Protein AF-0000000074474387 (afdb_homodimer)

Structure (mmCIF, N/CA/C/O backbone):
data_AF-0000000074474387-model_v1
#
loop_
_entity.id
_entity.type
_entity.pdbx_description
1 polymer 'Ribbon-helix-helix protein CopG domain-containing protein'
#
loop_
_atom_site.group_PDB
_atom_site.id
_atom_site.type_symbol
_atom_site.label_atom_id
_atom_site.label_alt_id
_atom_site.label_comp_id
_atom_site.label_asym_id
_atom_site.label_entity_id
_atom_site.label_seq_id
_atom_site.pdbx_PDB_ins_code
_atom_site.Cartn_x
_atom_site.Cartn_y
_atom_site.Cartn_z
_atom_site.occupancy
_atom_site.B_iso_or_equiv
_atom_site.auth_seq_id
_atom_site.auth_comp_id
_atom_site.auth_asym_id
_atom_site.auth_atom_id
_atom_site.pdbx_PDB_model_num
ATOM 1 N N . MET A 1 1 ? -4.934 6.406 21.422 1 39.19 1 MET A N 1
ATOM 2 C CA . MET A 1 1 ? -5.207 5.809 20.125 1 39.19 1 MET A CA 1
ATOM 3 C C . MET A 1 1 ? -6.562 5.109 20.125 1 39.19 1 MET A C 1
ATOM 5 O O . MET A 1 1 ? -6.746 4.102 20.812 1 39.19 1 MET A O 1
ATOM 9 N N . GLY A 1 2 ? -7.605 5.867 20.062 1 48.97 2 GLY A N 1
ATOM 10 C CA . GLY A 1 2 ? -8.945 5.391 20.375 1 48.97 2 GLY A CA 1
ATOM 11 C C . GLY A 1 2 ? -9.352 4.18 19.547 1 48.97 2 GLY A C 1
ATOM 12 O O . GLY A 1 2 ? -8.836 3.963 18.453 1 48.97 2 GLY A O 1
ATOM 13 N N . ILE A 1 3 ? -9.703 3.098 20.156 1 60.19 3 ILE A N 1
ATOM 14 C CA . ILE A 1 3 ? -10.281 1.897 19.562 1 60.19 3 ILE A CA 1
ATOM 15 C C . ILE A 1 3 ? -11.281 2.291 18.469 1 60.19 3 ILE A C 1
ATOM 17 O O . ILE A 1 3 ? -12.266 2.973 18.734 1 60.19 3 ILE A O 1
ATOM 21 N N . SER A 1 4 ? -10.781 2.768 17.391 1 71.81 4 SER A N 1
ATOM 22 C CA . SER A 1 4 ? -11.75 3.199 16.406 1 71.81 4 SER A CA 1
ATOM 23 C C . SER A 1 4 ? -12.633 2.039 15.953 1 71.81 4 SER A C 1
ATOM 25 O O . SER A 1 4 ? -12.203 0.885 15.961 1 71.81 4 SER A O 1
ATOM 27 N N . GLY A 1 5 ? -13.938 2.207 16.078 1 92.44 5 GLY A N 1
ATOM 28 C CA . GLY A 1 5 ? -14.938 1.267 15.602 1 92.44 5 GLY A CA 1
ATOM 29 C C . GLY A 1 5 ? -14.758 0.889 14.141 1 92.44 5 GLY A C 1
ATOM 30 O O . GLY A 1 5 ? -13.867 1.414 13.469 1 92.44 5 GLY A O 1
ATOM 31 N N . LYS A 1 6 ? -15.43 -0.245 13.781 1 96.56 6 LYS A N 1
ATOM 32 C CA . LYS A 1 6 ? -15.438 -0.718 12.406 1 96.56 6 LYS A CA 1
ATOM 33 C C . LYS A 1 6 ? -16.656 -0.203 11.648 1 96.56 6 LYS A C 1
ATOM 35 O O . LYS A 1 6 ? -17.703 0.062 12.258 1 96.56 6 LYS A O 1
ATOM 40 N N . ARG A 1 7 ? -16.484 0.073 10.414 1 97.12 7 ARG A N 1
ATOM 41 C CA . ARG A 1 7 ? -17.578 0.494 9.539 1 97.12 7 ARG A CA 1
ATOM 42 C C . ARG A 1 7 ? -17.609 -0.356 8.273 1 97.12 7 ARG A C 1
ATOM 44 O O . ARG A 1 7 ? -16.578 -0.678 7.699 1 97.12 7 ARG A O 1
ATOM 51 N N . ARG A 1 8 ? -18.828 -0.721 7.898 1 97.25 8 ARG A N 1
ATOM 52 C CA . ARG A 1 8 ? -19.047 -1.478 6.668 1 97.25 8 ARG A CA 1
ATOM 53 C C . ARG A 1 8 ? -19.203 -0.545 5.473 1 97.25 8 ARG A C 1
ATOM 55 O O . ARG A 1 8 ? -19.953 0.431 5.535 1 97.25 8 ARG A O 1
ATOM 62 N N . VAL A 1 9 ? -18.484 -0.743 4.434 1 97.5 9 VAL A N 1
ATOM 63 C CA . VAL A 1 9 ? -18.547 0.081 3.23 1 97.5 9 VAL A CA 1
ATOM 64 C C . VAL A 1 9 ? -18.578 -0.813 1.992 1 97.5 9 VAL A C 1
ATOM 66 O O . VAL A 1 9 ? -18.078 -1.938 2.018 1 97.5 9 VAL A O 1
ATOM 69 N N . THR A 1 10 ? -19.219 -0.322 0.957 1 97.62 10 THR A N 1
ATOM 70 C CA . THR A 1 10 ? -19.25 -0.991 -0.339 1 97.62 10 THR A CA 1
ATOM 71 C C . THR A 1 10 ? -18.328 -0.29 -1.329 1 97.62 10 THR A C 1
ATOM 73 O O . THR A 1 10 ? -18.391 0.932 -1.484 1 97.62 10 THR A O 1
ATOM 76 N N . VAL A 1 11 ? -17.484 -1.125 -1.898 1 97.94 11 VAL A N 1
ATOM 77 C CA . VAL A 1 11 ? -16.562 -0.582 -2.891 1 97.94 11 VAL A CA 1
ATOM 78 C C . VAL A 1 11 ? -16.609 -1.423 -4.164 1 97.94 11 VAL A C 1
ATOM 80 O O . VAL A 1 11 ? -17.031 -2.58 -4.133 1 97.94 11 VAL A O 1
ATOM 83 N N . THR A 1 12 ? -16.281 -0.761 -5.254 1 97.69 12 THR A N 1
ATOM 84 C CA . THR A 1 12 ? -16.203 -1.425 -6.551 1 97.69 12 THR A CA 1
ATOM 85 C C . THR A 1 12 ? -14.742 -1.591 -6.973 1 97.69 12 THR A C 1
ATOM 87 O O . THR A 1 12 ? -14.008 -0.609 -7.07 1 97.69 12 THR A O 1
ATOM 90 N N . ILE A 1 13 ? -14.375 -2.85 -7.234 1 97.62 13 ILE A N 1
ATOM 91 C CA . ILE A 1 13 ? -12.969 -3.172 -7.441 1 97.62 13 ILE A CA 1
ATOM 92 C C . ILE A 1 13 ? -12.805 -3.973 -8.734 1 97.62 13 ILE A C 1
ATOM 94 O O . ILE A 1 13 ? -13.688 -4.754 -9.102 1 97.62 13 ILE A O 1
ATOM 98 N N . ASP A 1 14 ? -11.727 -3.832 -9.344 1 97.12 14 ASP A N 1
ATOM 99 C CA . ASP A 1 14 ? -11.375 -4.688 -10.469 1 97.12 14 ASP A CA 1
ATOM 100 C C . ASP A 1 14 ? -11.461 -6.164 -10.086 1 97.12 14 ASP A C 1
ATOM 102 O O . ASP A 1 14 ? -10.875 -6.59 -9.094 1 97.12 14 ASP A O 1
ATOM 106 N N . ALA A 1 15 ? -12.148 -6.922 -10.938 1 96.69 15 ALA A N 1
ATOM 107 C CA . ALA A 1 15 ? -12.453 -8.305 -10.602 1 96.69 15 ALA A CA 1
ATOM 108 C C . ALA A 1 15 ? -11.18 -9.141 -10.5 1 96.69 15 ALA A C 1
ATOM 110 O O . ALA A 1 15 ? -11.062 -10 -9.625 1 96.69 15 ALA A O 1
ATOM 111 N N . ASN A 1 16 ? -10.258 -8.883 -11.375 1 95.5 16 ASN A N 1
ATOM 112 C CA . ASN A 1 16 ? -9.023 -9.648 -11.352 1 95.5 16 ASN A CA 1
ATOM 113 C C . ASN A 1 16 ? -8.195 -9.352 -10.102 1 95.5 16 ASN A C 1
ATOM 115 O O . ASN A 1 16 ? -7.605 -10.25 -9.508 1 95.5 16 ASN A O 1
ATOM 119 N N . LEU A 1 17 ? -8.164 -8.141 -9.727 1 96 17 LEU A N 1
ATOM 120 C CA . LEU A 1 17 ? -7.473 -7.738 -8.508 1 96 17 LEU A CA 1
ATOM 121 C C . LEU A 1 17 ? -8.109 -8.383 -7.285 1 96 17 LEU A C 1
ATOM 123 O O . LEU A 1 17 ? -7.41 -8.93 -6.43 1 96 17 LEU A O 1
ATOM 127 N N . LEU A 1 18 ? -9.422 -8.352 -7.305 1 97.12 18 LEU A N 1
ATOM 128 C CA . LEU A 1 18 ? -10.148 -8.945 -6.184 1 97.12 18 LEU A CA 1
ATOM 129 C C . LEU A 1 18 ? -9.875 -10.445 -6.094 1 97.12 18 LEU A C 1
ATOM 131 O O . LEU A 1 18 ? -9.672 -10.977 -5 1 97.12 18 LEU A O 1
ATOM 135 N N . ASN A 1 19 ? -9.828 -11.117 -7.242 1 95.38 19 ASN A N 1
ATOM 136 C CA . ASN A 1 19 ? -9.508 -12.539 -7.273 1 95.38 19 ASN A CA 1
ATOM 137 C C . ASN A 1 19 ? -8.125 -12.82 -6.684 1 95.38 19 ASN A C 1
ATOM 139 O O . ASN A 1 19 ? -7.945 -13.773 -5.926 1 95.38 19 ASN A O 1
ATOM 143 N N . ALA A 1 20 ? -7.25 -11.984 -7.035 1 93.81 20 ALA A N 1
ATOM 144 C CA . ALA A 1 20 ? -5.887 -12.148 -6.531 1 93.81 20 ALA A CA 1
ATOM 145 C C . ALA A 1 20 ? -5.836 -11.969 -5.02 1 93.81 20 ALA A C 1
ATOM 147 O O . ALA A 1 20 ? -5.137 -12.711 -4.324 1 93.81 20 ALA A O 1
ATOM 148 N N . ILE A 1 21 ? -6.578 -11.047 -4.453 1 96.75 21 ILE A N 1
ATOM 149 C CA . ILE A 1 21 ? -6.633 -10.766 -3.02 1 96.75 21 ILE A CA 1
ATOM 150 C C . ILE A 1 21 ? -7.246 -11.961 -2.289 1 96.75 21 ILE A C 1
ATOM 152 O O . ILE A 1 21 ? -6.711 -12.422 -1.275 1 96.75 21 ILE A O 1
ATOM 156 N N . ASP A 1 22 ? -8.242 -12.531 -2.914 1 96.25 22 ASP A N 1
ATOM 157 C CA . ASP A 1 22 ? -8.945 -13.648 -2.301 1 96.25 22 ASP A CA 1
ATOM 158 C C . ASP A 1 22 ? -8.078 -14.906 -2.297 1 96.25 22 ASP A C 1
ATOM 160 O O . ASP A 1 22 ? -8.234 -15.773 -1.43 1 96.25 22 ASP A O 1
ATOM 164 N N . GLN A 1 23 ? -7.23 -14.961 -3.254 1 93.44 23 GLN A N 1
ATOM 165 C CA . GLN A 1 23 ? -6.309 -16.094 -3.32 1 93.44 23 GLN A CA 1
ATOM 166 C C . GLN A 1 23 ? -5.199 -15.953 -2.285 1 93.44 23 GLN A C 1
ATOM 168 O O . GLN A 1 23 ? -4.691 -16.953 -1.774 1 93.44 23 GLN A O 1
ATOM 173 N N . ALA A 1 24 ? -4.945 -14.719 -1.975 1 90.31 24 ALA A N 1
ATOM 174 C CA . ALA A 1 24 ? -3.797 -14.453 -1.113 1 90.31 24 ALA A CA 1
ATOM 175 C C . ALA A 1 24 ? -4.195 -14.492 0.359 1 90.31 24 ALA A C 1
ATOM 177 O O . ALA A 1 24 ? -3.342 -14.648 1.235 1 90.31 24 ALA A O 1
ATOM 178 N N . SER A 1 25 ? -5.461 -14.305 0.622 1 92.25 25 SER A N 1
ATOM 179 C CA . SER A 1 25 ? -5.902 -14.227 2.01 1 92.25 25 SER A CA 1
ATOM 180 C C . SER A 1 25 ? -7.367 -14.625 2.145 1 92.25 25 SER A C 1
ATOM 182 O O . SER A 1 25 ? -8.172 -14.367 1.249 1 92.25 25 SER A O 1
ATOM 184 N N . ASP A 1 26 ? -7.695 -15.164 3.322 1 95 26 ASP A N 1
ATOM 185 C CA . ASP A 1 26 ? -9.07 -15.539 3.629 1 95 26 ASP A CA 1
ATOM 186 C C . ASP A 1 26 ? -9.82 -14.375 4.273 1 95 26 ASP A C 1
ATOM 188 O O . ASP A 1 26 ? -11.023 -14.477 4.539 1 95 26 ASP A O 1
ATOM 192 N N . ASN A 1 27 ? -9.148 -13.328 4.488 1 96.75 27 ASN A N 1
ATOM 193 C CA . ASN A 1 27 ? -9.742 -12.18 5.16 1 96.75 27 ASN A CA 1
ATOM 194 C C . ASN A 1 27 ? -9.562 -10.898 4.344 1 96.75 27 ASN A C 1
ATOM 196 O O . ASN A 1 27 ? -8.633 -10.133 4.578 1 96.75 27 ASN A O 1
ATOM 200 N N . ARG A 1 28 ? -10.484 -10.773 3.521 1 96.25 28 ARG A N 1
ATOM 201 C CA . ARG A 1 28 ? -10.445 -9.68 2.559 1 96.25 28 ARG A CA 1
ATOM 202 C C . ARG A 1 28 ? -10.43 -8.328 3.266 1 96.25 28 ARG A C 1
ATOM 204 O O . ARG A 1 28 ? -9.656 -7.438 2.898 1 96.25 28 ARG A O 1
ATOM 211 N N . SER A 1 29 ? -11.289 -8.148 4.254 1 97.44 29 SER A N 1
ATOM 212 C CA . SER A 1 29 ? -11.367 -6.887 4.973 1 97.44 29 SER A CA 1
ATOM 213 C C . SER A 1 29 ? -10.039 -6.531 5.633 1 97.44 29 SER A C 1
ATOM 215 O O . SER A 1 29 ? -9.625 -5.375 5.613 1 97.44 29 SER A O 1
ATOM 217 N N . ALA A 1 30 ? -9.43 -7.539 6.137 1 97.12 30 ALA A N 1
ATOM 218 C CA . ALA A 1 30 ? -8.125 -7.309 6.762 1 97.12 30 ALA A CA 1
ATOM 219 C C . ALA A 1 30 ? -7.086 -6.891 5.73 1 97.12 30 ALA A C 1
ATOM 221 O O . ALA A 1 30 ? -6.254 -6.02 5.996 1 97.12 30 ALA A O 1
ATOM 222 N N . VAL A 1 31 ? -7.113 -7.43 4.555 1 97.56 31 VAL A N 1
ATOM 223 C CA . VAL A 1 31 ? -6.176 -7.102 3.486 1 97.56 31 VAL A CA 1
ATOM 224 C C . VAL A 1 31 ? -6.414 -5.668 3.014 1 97.56 31 VAL A C 1
ATOM 226 O O . VAL A 1 31 ? -5.465 -4.898 2.842 1 97.56 31 VAL A O 1
ATOM 229 N N . VAL A 1 32 ? -7.66 -5.32 2.869 1 98.44 32 VAL A N 1
ATOM 230 C CA . VAL A 1 32 ? -8 -3.973 2.42 1 98.44 32 VAL A CA 1
ATOM 231 C C . VAL A 1 32 ? -7.508 -2.949 3.439 1 98.44 32 VAL A C 1
ATOM 233 O O . VAL A 1 32 ? -6.918 -1.931 3.07 1 98.44 32 VAL A O 1
ATOM 236 N N . GLU A 1 33 ? -7.637 -3.217 4.719 1 98.19 33 GLU A N 1
ATOM 237 C CA . GLU A 1 33 ? -7.16 -2.291 5.742 1 98.19 33 GLU A CA 1
ATOM 238 C C . GLU A 1 33 ? -5.641 -2.162 5.707 1 98.19 33 GLU A C 1
ATOM 240 O O . GLU A 1 33 ? -5.105 -1.056 5.793 1 98.19 33 GLU A O 1
ATOM 245 N N . ALA A 1 34 ? -5.039 -3.289 5.562 1 97.62 34 ALA A N 1
ATOM 246 C CA . ALA A 1 34 ? -3.582 -3.262 5.48 1 97.62 34 ALA A CA 1
ATOM 247 C C . ALA A 1 34 ? -3.115 -2.475 4.262 1 97.62 34 ALA A C 1
ATOM 249 O O . ALA A 1 34 ? -2.164 -1.692 4.344 1 97.62 34 ALA A O 1
ATOM 250 N N . ALA A 1 35 ? -3.768 -2.686 3.176 1 98.38 35 ALA A N 1
ATOM 251 C CA . ALA A 1 35 ? -3.447 -1.984 1.936 1 98.38 35 ALA A CA 1
ATOM 252 C C . ALA A 1 35 ? -3.643 -0.479 2.09 1 98.38 35 ALA A C 1
ATOM 254 O O . ALA A 1 35 ? -2.807 0.311 1.643 1 98.38 35 ALA A O 1
ATOM 255 N N . LEU A 1 36 ? -4.703 -0.105 2.727 1 98.5 36 LEU A N 1
ATOM 256 C CA . LEU A 1 36 ? -5 1.312 2.904 1 98.5 36 LEU A CA 1
ATOM 257 C C . LEU A 1 36 ? -3.979 1.968 3.83 1 98.5 36 LEU A C 1
ATOM 259 O O . LEU A 1 36 ? -3.605 3.125 3.627 1 98.5 36 LEU A O 1
ATOM 263 N N . ARG A 1 37 ? -3.533 1.216 4.816 1 97.88 37 ARG A N 1
ATOM 264 C CA . ARG A 1 37 ? -2.498 1.756 5.695 1 97.88 37 ARG A CA 1
ATOM 265 C C . ARG A 1 37 ? -1.196 1.978 4.934 1 97.88 37 ARG A C 1
ATOM 267 O O . ARG A 1 37 ? -0.511 2.98 5.145 1 97.88 37 ARG A O 1
ATOM 274 N N . LEU A 1 38 ? -0.886 1.073 4.027 1 96.5 38 LEU A N 1
ATOM 275 C CA . LEU A 1 38 ? 0.281 1.224 3.164 1 96.5 38 LEU A CA 1
ATOM 276 C C . LEU A 1 38 ? 0.139 2.447 2.264 1 96.5 38 LEU A C 1
ATOM 278 O O . LEU A 1 38 ? 1.087 3.219 2.104 1 96.5 38 LEU A O 1
ATOM 282 N N . TRP A 1 39 ? -0.975 2.572 1.732 1 96.94 39 TRP A N 1
ATOM 283 C CA . TRP A 1 39 ? -1.267 3.701 0.854 1 96.94 39 TRP A CA 1
ATOM 284 C C . TRP A 1 39 ? -1.146 5.023 1.607 1 96.94 39 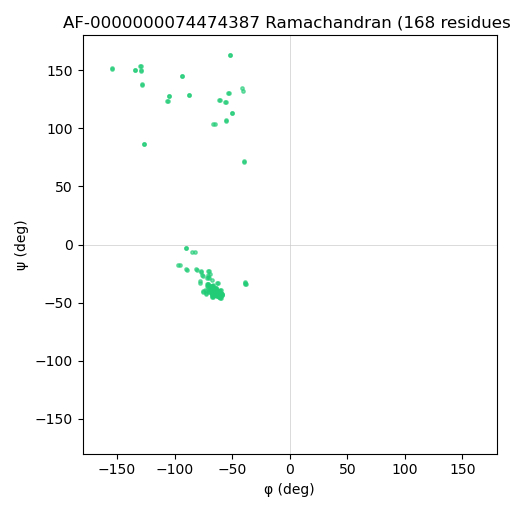TRP A C 1
ATOM 286 O O . TRP A 1 39 ? -0.539 5.973 1.11 1 96.94 39 TRP A O 1
ATOM 296 N N . GLN A 1 40 ? -1.704 5.094 2.812 1 95.38 40 GLN A N 1
ATOM 297 C CA . GLN A 1 40 ? -1.6 6.305 3.621 1 95.38 40 GLN A CA 1
ATOM 298 C C . GLN A 1 40 ? -0.141 6.66 3.891 1 95.38 40 GLN A C 1
ATOM 300 O O . GLN A 1 40 ? 0.245 7.828 3.799 1 95.38 40 GLN A O 1
ATOM 305 N N . ALA A 1 41 ? 0.583 5.641 4.191 1 93.56 41 ALA A N 1
ATOM 306 C CA . ALA A 1 41 ? 2.004 5.859 4.449 1 93.56 41 ALA A CA 1
ATOM 307 C C . ALA A 1 41 ? 2.703 6.418 3.213 1 93.56 41 ALA A C 1
ATOM 309 O O . ALA A 1 41 ? 3.539 7.32 3.318 1 93.56 41 ALA A O 1
ATOM 310 N N . THR A 1 42 ? 2.348 5.918 2.066 1 93.81 42 THR A N 1
ATOM 311 C CA . THR A 1 42 ? 2.959 6.375 0.823 1 93.81 42 THR A CA 1
ATOM 312 C C . THR A 1 42 ? 2.584 7.828 0.537 1 93.81 42 THR A C 1
ATOM 314 O O . THR A 1 42 ? 3.393 8.586 -0.003 1 93.81 42 THR A O 1
ATOM 317 N N . GLN A 1 43 ? 1.337 8.18 0.903 1 91.88 43 GLN A N 1
ATOM 318 C CA . GLN A 1 43 ? 0.902 9.555 0.708 1 91.88 43 GLN A CA 1
ATOM 319 C C . GLN A 1 43 ? 1.723 10.516 1.563 1 91.88 43 GLN A C 1
ATOM 321 O O . GLN A 1 43 ? 2.096 11.602 1.106 1 91.88 43 GLN A O 1
ATOM 326 N N . VAL A 1 44 ? 2.061 10.109 2.754 1 90.81 44 VAL A N 1
ATOM 327 C CA . VAL A 1 44 ? 2.869 10.922 3.654 1 90.81 44 VAL A CA 1
ATOM 328 C C . VAL A 1 44 ? 4.285 11.062 3.096 1 90.81 44 VAL A C 1
ATOM 330 O O . VAL A 1 44 ? 4.84 12.164 3.064 1 90.81 44 VAL A O 1
ATOM 333 N N . GLU A 1 45 ? 4.805 10.023 2.648 1 89.12 45 GLU A N 1
ATOM 334 C CA . GLU A 1 45 ? 6.141 10.031 2.061 1 89.12 45 GLU A CA 1
ATOM 335 C C . GLU A 1 45 ? 6.199 10.961 0.847 1 89.12 45 GLU A C 1
ATOM 337 O O . GLU A 1 45 ? 7.16 11.711 0.6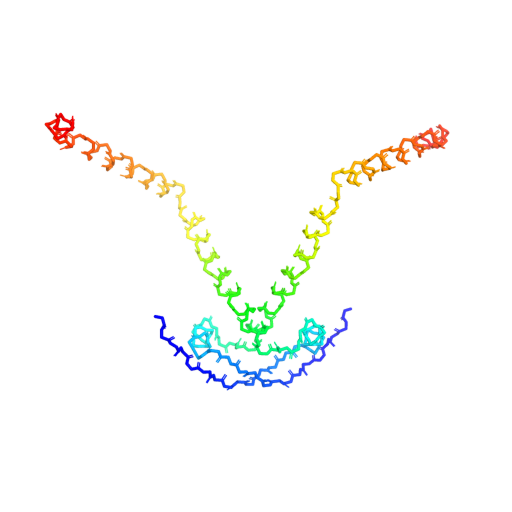82 1 89.12 45 GLU A O 1
ATOM 342 N N . LYS A 1 46 ? 5.211 10.836 0.032 1 91.69 46 LYS A N 1
ATOM 343 C CA . LYS A 1 46 ? 5.156 11.68 -1.163 1 91.69 46 LYS A CA 1
ATOM 344 C C . LYS A 1 46 ? 5.098 13.156 -0.796 1 91.69 46 LYS A C 1
ATOM 346 O O . LYS A 1 46 ? 5.773 13.984 -1.418 1 91.69 46 LYS A O 1
ATOM 351 N N . GLN A 1 47 ? 4.32 13.477 0.175 1 89.31 47 GLN A N 1
ATOM 352 C CA . GLN A 1 47 ? 4.207 14.859 0.623 1 89.31 47 GLN A CA 1
ATOM 353 C C . GLN A 1 47 ? 5.539 15.375 1.159 1 89.31 47 GLN A C 1
ATOM 355 O O . GLN A 1 47 ? 5.938 16.5 0.868 1 89.31 47 GLN A O 1
ATOM 360 N N . LEU A 1 48 ? 6.254 14.555 1.92 1 86.81 48 LEU A N 1
ATOM 361 C CA . LEU A 1 48 ? 7.547 14.93 2.482 1 86.81 48 LEU A CA 1
ATOM 362 C C . LEU A 1 48 ? 8.578 15.141 1.379 1 86.81 48 LEU A C 1
ATOM 364 O O . LEU A 1 48 ? 9.328 16.125 1.406 1 86.81 48 LEU A O 1
ATOM 368 N N . THR A 1 49 ? 8.562 14.266 0.433 1 87.81 49 THR A N 1
ATOM 369 C CA . THR A 1 49 ? 9.492 14.344 -0.686 1 87.81 49 THR A CA 1
ATOM 370 C C . THR A 1 49 ? 9.25 15.609 -1.503 1 87.81 49 THR A C 1
ATOM 372 O O . THR A 1 49 ? 10.195 16.312 -1.87 1 87.81 49 THR A O 1
ATOM 375 N N . GLN A 1 50 ? 8.023 15.875 -1.729 1 86.75 50 GLN A N 1
ATOM 376 C CA . GLN A 1 50 ? 7.664 17.078 -2.473 1 86.75 50 GLN A CA 1
ATOM 377 C C . GLN A 1 50 ? 8.086 18.344 -1.719 1 86.75 50 GLN A C 1
ATOM 379 O O . GLN A 1 50 ? 8.531 19.312 -2.326 1 86.75 50 GLN A O 1
ATOM 384 N N . PHE A 1 51 ? 7.902 18.297 -0.382 1 85.19 51 PHE A N 1
ATOM 385 C CA . PHE A 1 51 ? 8.312 19.422 0.46 1 85.19 51 PHE A CA 1
ATOM 386 C C . PHE A 1 51 ? 9.805 19.688 0.306 1 85.19 51 PHE A C 1
ATOM 388 O O . PHE A 1 51 ? 10.219 20.828 0.061 1 85.19 51 PHE A O 1
ATOM 395 N N . TYR A 1 52 ? 10.656 18.672 0.289 1 83.88 52 TYR A N 1
ATOM 396 C CA . TYR A 1 52 ? 12.109 18.797 0.202 1 83.88 52 TYR A CA 1
ATOM 397 C C . TYR A 1 52 ? 12.539 19.219 -1.198 1 83.88 52 TYR A C 1
ATOM 399 O O . TYR A 1 52 ? 13.461 20.016 -1.357 1 83.88 52 TYR A O 1
ATOM 407 N N . GLN A 1 53 ? 11.883 18.656 -2.146 1 82.94 53 GLN A N 1
ATOM 408 C CA . GLN A 1 53 ? 12.227 18.953 -3.533 1 82.94 53 GLN A CA 1
ATOM 409 C C . GLN A 1 53 ? 11.883 20.406 -3.889 1 82.94 53 GLN A C 1
ATOM 411 O O . GLN A 1 53 ? 12.539 21.016 -4.734 1 82.94 53 GLN A O 1
ATOM 416 N N . ASN A 1 54 ? 10.812 20.797 -3.309 1 82.31 54 ASN A N 1
ATOM 417 C CA . ASN A 1 54 ? 10.383 22.156 -3.588 1 82.31 54 ASN A CA 1
ATOM 418 C C . ASN A 1 54 ? 11.156 23.172 -2.748 1 82.31 54 ASN A C 1
ATOM 420 O O . ASN A 1 54 ? 11.07 24.375 -2.986 1 82.31 54 ASN A O 1
ATOM 424 N N . ARG A 1 55 ? 11.633 22.656 -1.743 1 74.5 55 ARG A N 1
ATOM 425 C CA . ARG A 1 55 ? 12.461 23.562 -0.949 1 74.5 55 ARG A CA 1
ATOM 426 C C . ARG A 1 55 ? 13.719 23.953 -1.712 1 74.5 55 ARG A C 1
ATOM 428 O O . ARG A 1 55 ? 14.383 23.109 -2.314 1 74.5 55 ARG A O 1
ATOM 435 N N . SER A 1 56 ? 13.844 25.094 -2.27 1 67.88 56 SER A N 1
ATOM 436 C CA . SER A 1 56 ? 14.938 25.719 -3.004 1 67.88 56 SER A CA 1
ATOM 437 C C . SER A 1 56 ? 16.281 25.422 -2.344 1 67.88 56 SER A C 1
ATOM 439 O O . SER A 1 56 ? 16.359 25.266 -1.122 1 67.88 56 SER A O 1
ATOM 441 N N . PRO A 1 57 ? 17.312 24.969 -3.248 1 62.53 57 PRO A N 1
ATOM 442 C CA . PRO A 1 57 ? 18.656 24.875 -2.668 1 62.53 57 PRO A CA 1
ATOM 443 C C . PRO A 1 57 ? 18.953 26.016 -1.699 1 62.53 57 PRO A C 1
ATOM 445 O O . PRO A 1 57 ? 19.625 25.797 -0.679 1 62.53 57 PRO A O 1
ATOM 448 N N . ALA A 1 58 ? 18.422 27.094 -2.012 1 61.5 58 ALA A N 1
ATOM 449 C CA . ALA A 1 58 ? 18.672 28.266 -1.194 1 61.5 58 ALA A CA 1
ATOM 450 C C . ALA A 1 58 ? 17.969 28.172 0.155 1 61.5 58 ALA A C 1
ATOM 452 O O . ALA A 1 58 ? 18.531 28.547 1.186 1 61.5 58 ALA A O 1
ATOM 453 N N . ASP A 1 59 ? 16.859 27.578 0.097 1 63.12 59 ASP A N 1
ATOM 454 C CA . ASP A 1 59 ? 16.109 27.438 1.337 1 63.12 59 ASP A CA 1
ATOM 455 C C . ASP A 1 59 ? 16.719 26.359 2.232 1 63.12 59 ASP A C 1
ATOM 457 O O . ASP A 1 59 ? 16.734 26.5 3.457 1 63.12 59 ASP A O 1
ATOM 461 N N . ARG A 1 60 ? 17.062 25.422 1.541 1 64.56 60 ARG A N 1
ATOM 462 C CA . ARG A 1 60 ? 17.766 24.391 2.279 1 64.56 60 ARG A CA 1
ATOM 463 C C . ARG A 1 60 ? 19.047 24.922 2.904 1 64.56 60 ARG A C 1
ATOM 465 O O . ARG A 1 60 ? 19.375 24.594 4.051 1 64.56 60 ARG A O 1
ATOM 472 N N . ASP A 1 61 ? 19.672 25.734 2.053 1 65.06 61 ASP A N 1
ATOM 473 C CA . ASP A 1 61 ? 20.891 26.359 2.531 1 65.06 61 ASP A CA 1
ATOM 474 C C . ASP A 1 61 ? 20.609 27.297 3.697 1 65.06 61 ASP A C 1
ATOM 476 O O . ASP A 1 61 ? 21.359 27.328 4.68 1 65.06 61 ASP A O 1
ATOM 480 N N . THR A 1 62 ? 19.547 27.953 3.56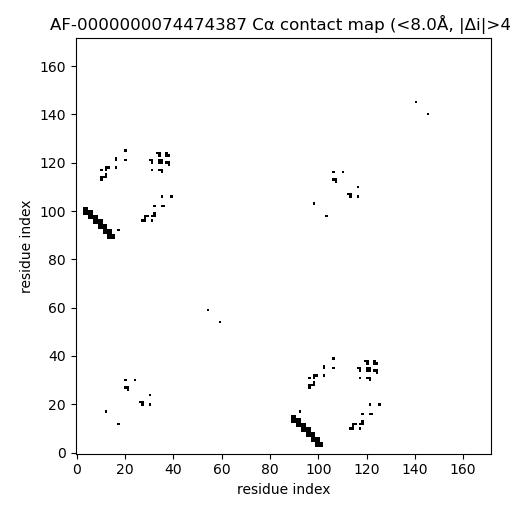6 1 64.31 62 THR A N 1
ATOM 481 C CA . THR A 1 62 ? 19.203 28.922 4.609 1 64.31 62 THR A CA 1
ATOM 482 C C . THR A 1 62 ? 18.781 28.203 5.887 1 64.31 62 THR A C 1
ATOM 484 O O . THR A 1 62 ? 19.141 28.625 6.988 1 64.31 62 THR A O 1
ATOM 487 N N . GLU A 1 63 ? 18.172 27.109 5.715 1 66.31 63 GLU A N 1
ATOM 488 C CA . GLU A 1 63 ? 17.734 26.344 6.879 1 66.31 63 GLU A CA 1
ATOM 489 C C . GLU A 1 63 ? 18.922 25.688 7.578 1 66.31 63 GLU A C 1
ATOM 491 O O . GLU A 1 63 ? 18.984 25.656 8.805 1 66.31 63 GLU A O 1
ATOM 496 N N . VAL A 1 64 ? 19.688 25.203 6.695 1 65.19 64 VAL A N 1
ATOM 497 C CA . VAL A 1 64 ? 20.906 24.625 7.254 1 65.19 64 VAL A CA 1
ATOM 498 C C . VAL A 1 64 ? 21.75 25.703 7.922 1 65.19 64 VAL A C 1
ATOM 500 O O . VAL A 1 64 ? 22.234 25.516 9.039 1 65.19 64 VAL A O 1
ATOM 503 N N . GLU A 1 65 ? 21.75 26.812 7.215 1 63.75 65 GLU A N 1
ATOM 504 C CA . GLU A 1 65 ? 22.484 27.938 7.777 1 63.75 65 GLU A CA 1
ATOM 505 C C . GLU A 1 65 ? 21.812 28.469 9.047 1 63.75 65 GLU A C 1
ATOM 507 O O . GLU A 1 65 ? 22.5 28.781 10.023 1 63.75 65 GLU A O 1
ATOM 512 N N . TRP A 1 66 ? 20.594 28.547 9.039 1 72.12 66 TRP A N 1
ATOM 513 C CA . TRP A 1 66 ? 19.844 29.031 10.203 1 72.12 66 TRP A CA 1
ATOM 514 C C . 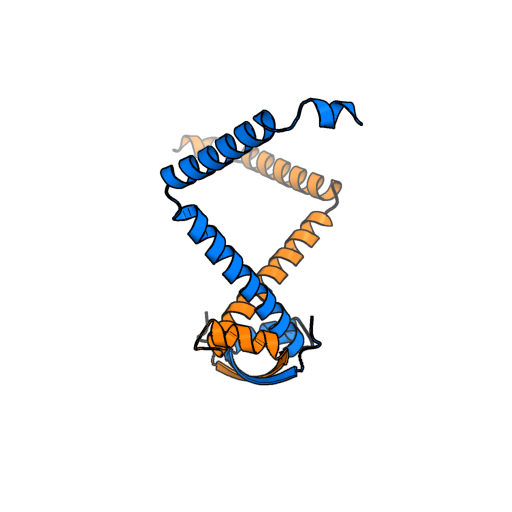TRP A 1 66 ? 19.953 28.047 11.359 1 72.12 66 TRP A C 1
ATOM 516 O O . TRP A 1 66 ? 20.172 28.453 12.508 1 72.12 66 TRP A O 1
ATOM 526 N N . ALA A 1 67 ? 19.938 26.859 11 1 71.69 67 ALA A N 1
ATOM 527 C CA . ALA A 1 67 ? 20.109 25.828 12.023 1 71.69 67 ALA A CA 1
ATOM 528 C C . ALA A 1 67 ? 21.516 25.859 12.602 1 71.69 67 ALA A C 1
ATOM 530 O O . ALA A 1 67 ? 21.703 25.766 13.82 1 71.69 67 ALA A O 1
ATOM 531 N N . GLN A 1 68 ? 22.438 26.031 11.703 1 64.69 68 GLN A N 1
ATOM 532 C CA . GLN A 1 68 ? 23.828 26.125 12.141 1 64.69 68 GLN A CA 1
ATOM 533 C C . GLN A 1 68 ? 24.047 27.375 12.977 1 64.69 68 GLN A C 1
ATOM 535 O O . GLN A 1 68 ? 24.719 27.328 14.016 1 64.69 68 GLN A O 1
ATOM 540 N N . ALA A 1 69 ? 23.516 28.375 12.625 1 68.81 69 ALA A N 1
ATOM 541 C CA . ALA A 1 69 ? 23.672 29.641 13.336 1 68.81 69 ALA A CA 1
ATOM 542 C C . ALA A 1 69 ? 22.969 29.594 14.695 1 68.81 69 ALA A C 1
ATOM 544 O O . ALA A 1 69 ? 23.5 30.094 15.688 1 68.81 69 ALA A O 1
ATOM 545 N N . THR A 1 70 ? 21.859 29 14.766 1 74.75 70 THR A N 1
ATOM 546 C CA . THR A 1 70 ? 21.109 28.891 16 1 74.75 70 THR A CA 1
ATOM 547 C C . THR A 1 70 ? 21.812 27.953 16.984 1 74.75 70 THR A C 1
ATOM 549 O O . THR A 1 70 ? 21.891 28.25 18.172 1 74.75 70 THR A O 1
ATOM 552 N N . GLN A 1 71 ? 22.281 26.953 16.438 1 66.5 71 GLN A N 1
ATOM 553 C CA . GLN A 1 71 ? 23.062 26.031 17.266 1 66.5 71 GLN A CA 1
ATOM 554 C C . GLN A 1 71 ? 24.328 26.703 17.797 1 66.5 71 GLN A C 1
ATOM 556 O O . GLN A 1 71 ? 24.672 26.562 18.969 1 66.5 71 GLN A O 1
ATOM 561 N N . GLN A 1 72 ? 25.031 27.438 16.969 1 66.12 72 GLN A N 1
ATOM 562 C CA . GLN A 1 72 ? 26.25 28.141 17.375 1 66.12 72 GLN A CA 1
ATOM 563 C C . GLN A 1 72 ? 25.922 29.203 18.422 1 66.12 72 GLN A C 1
ATOM 565 O O . GLN A 1 72 ? 26.672 29.375 19.391 1 66.12 72 GLN A O 1
ATOM 570 N N . SER A 1 73 ? 24.891 29.844 18.297 1 66.69 73 SER A N 1
ATOM 571 C CA . SER A 1 73 ? 24.484 30.875 19.266 1 66.69 73 SER A CA 1
ATOM 572 C C . SER A 1 73 ? 24.047 30.25 20.578 1 66.69 73 SER A C 1
ATOM 574 O O . SER A 1 73 ? 24.312 30.812 21.656 1 66.69 73 SER A O 1
ATOM 576 N N . ALA A 1 74 ? 23.422 29.172 20.516 1 73.19 74 ALA A N 1
ATOM 577 C CA . ALA A 1 74 ? 23.031 28.453 21.719 1 73.19 74 ALA A CA 1
ATOM 578 C C . ALA A 1 74 ? 24.25 27.938 22.469 1 73.19 74 ALA A C 1
ATOM 580 O O . ALA A 1 74 ? 24.312 28.031 23.703 1 73.19 74 ALA A O 1
ATOM 581 N N . ILE A 1 75 ? 25.156 27.391 21.703 1 62.19 75 ILE A N 1
ATOM 582 C CA . ILE A 1 75 ? 26.391 26.922 22.312 1 62.19 75 ILE A CA 1
ATOM 583 C C . ILE A 1 75 ? 27.156 28.094 22.906 1 62.19 75 ILE A C 1
ATOM 585 O O . ILE A 1 75 ? 27.688 28 24.016 1 62.19 75 ILE A O 1
ATOM 589 N N . ALA A 1 76 ? 27.078 29.25 22.328 1 67.88 76 ALA A N 1
ATOM 590 C CA . ALA A 1 76 ? 27.812 30.438 22.781 1 67.88 76 ALA A CA 1
ATOM 591 C C . ALA A 1 76 ? 27.156 31.047 24.016 1 67.88 76 ALA A C 1
ATOM 593 O O . ALA A 1 76 ? 27.828 31.672 24.828 1 67.88 76 ALA A O 1
ATOM 594 N N . SER A 1 77 ? 25.922 30.766 24.141 1 64.12 77 SER A N 1
ATOM 595 C CA . SER A 1 77 ? 25.203 31.328 25.281 1 64.12 77 SER A CA 1
ATOM 596 C C . SER A 1 77 ? 25.156 30.344 26.453 1 64.12 77 SER A C 1
ATOM 598 O O . SER A 1 77 ? 24.672 30.688 27.531 1 64.12 77 SER A O 1
ATOM 600 N N . TRP A 1 78 ? 25.422 29.125 26.125 1 61.94 78 TRP A N 1
ATOM 601 C CA . TRP A 1 78 ? 25.438 28.109 27.188 1 61.94 78 TRP A CA 1
ATOM 602 C C . TRP A 1 78 ? 26.406 28.516 28.297 1 61.94 78 TRP A C 1
ATOM 604 O O . TRP A 1 78 ? 27.578 28.781 28.047 1 61.94 78 TRP A O 1
ATOM 614 N N . PRO A 1 79 ? 25.906 28.953 29.516 1 62.78 79 PRO A N 1
ATOM 615 C CA . PRO A 1 79 ? 26.75 29.391 30.625 1 62.78 79 PRO A CA 1
ATOM 616 C C . PRO A 1 79 ? 27.844 28.391 30.953 1 62.78 79 PRO A C 1
ATOM 618 O O . PRO A 1 79 ? 27.625 27.172 30.891 1 62.78 79 PRO A O 1
ATOM 621 N N . GLU A 1 80 ? 29.156 28.75 30.734 1 58.28 80 GLU A N 1
ATOM 622 C CA . GLU A 1 80 ? 30.328 27.953 31.109 1 58.28 80 GLU A CA 1
ATOM 623 C C . GLU A 1 80 ? 30.109 27.281 32.469 1 58.28 80 GLU A C 1
ATOM 625 O O . GLU A 1 80 ? 30.609 26.188 32.688 1 58.28 80 GLU A O 1
ATOM 630 N N . ASP A 1 81 ? 29.375 27.938 33.344 1 54.84 81 ASP A N 1
ATOM 631 C CA . ASP A 1 81 ? 29.25 27.406 34.688 1 54.84 81 ASP A CA 1
ATOM 632 C C . ASP A 1 81 ? 28.406 26.141 34.719 1 54.84 81 ASP A C 1
ATOM 634 O O . ASP A 1 81 ? 28.453 25.375 35.688 1 54.84 81 ASP A O 1
ATOM 638 N N . THR A 1 82 ? 27.5 25.984 33.75 1 56.09 82 THR A N 1
ATOM 639 C CA . THR A 1 82 ? 26.625 24.828 33.906 1 56.09 82 THR A CA 1
ATOM 640 C C . THR A 1 82 ? 27.344 23.547 33.5 1 56.09 82 THR A C 1
ATOM 642 O O . THR A 1 82 ? 26.906 22.438 33.844 1 56.09 82 THR A O 1
ATOM 645 N N . MET A 1 83 ? 28.234 23.578 32.594 1 50.56 83 MET A N 1
ATOM 646 C CA . MET A 1 83 ? 29.016 22.359 32.375 1 50.56 83 MET A CA 1
ATOM 647 C C . MET A 1 83 ? 29.922 22.078 33.594 1 50.56 83 MET A C 1
ATOM 649 O O . MET A 1 83 ? 30.469 20.984 33.719 1 50.56 83 MET A O 1
ATOM 653 N N . SER A 1 84 ? 30.312 23.094 34.219 1 49.25 84 SER A N 1
ATOM 654 C CA . SER A 1 84 ? 31.188 22.844 35.375 1 49.25 84 SER A CA 1
ATOM 655 C C . SER A 1 84 ? 30.422 22.203 36.531 1 49.25 84 SER A C 1
ATOM 657 O O . SER A 1 84 ? 31.031 21.781 37.5 1 49.25 84 SER A O 1
ATOM 659 N N . SER A 1 85 ? 29.062 22.438 36.469 1 49.81 85 SER A N 1
ATOM 660 C CA . SER A 1 85 ? 28.5 21.844 37.688 1 49.81 85 SER A CA 1
ATOM 661 C C . SER A 1 85 ? 28.234 20.359 37.5 1 49.81 85 SER A C 1
ATOM 663 O O . SER A 1 85 ? 27.734 19.688 38.406 1 49.81 85 SER A O 1
ATOM 665 N N . LEU A 1 86 ? 28.406 19.812 36.25 1 38.62 86 LEU A N 1
ATOM 666 C CA . LEU A 1 86 ? 28.344 18.359 36.344 1 38.62 86 LEU A CA 1
ATOM 667 C C . LEU A 1 86 ? 29.719 17.781 36.656 1 38.62 86 LEU A C 1
ATOM 669 O O . LEU A 1 86 ? 30.734 18.328 36.281 1 38.62 86 LEU A O 1
ATOM 673 N N . MET B 1 1 ? -3.973 -8.141 -21.5 1 39.28 1 MET B N 1
ATOM 674 C CA . MET B 1 1 ? -4.34 -7.605 -20.188 1 39.28 1 MET B CA 1
ATOM 675 C C . MET B 1 1 ? -5.84 -7.348 -20.109 1 39.28 1 MET B C 1
ATOM 677 O O . MET B 1 1 ? -6.359 -6.461 -20.781 1 39.28 1 MET B O 1
ATOM 681 N N . GLY B 1 2 ? -6.594 -8.383 -19.969 1 48.97 2 GLY B N 1
ATOM 682 C CA . GLY B 1 2 ? -8.031 -8.352 -20.203 1 48.97 2 GLY B CA 1
ATOM 683 C C . GLY B 1 2 ? -8.742 -7.301 -19.375 1 48.97 2 GLY B C 1
ATOM 684 O O . GLY B 1 2 ? -8.281 -6.93 -18.297 1 48.97 2 GLY B O 1
ATOM 685 N N . ILE B 1 3 ? -9.438 -6.402 -19.969 1 60.03 3 ILE B N 1
ATOM 686 C CA . ILE B 1 3 ? -10.336 -5.43 -19.344 1 60.03 3 ILE B CA 1
ATOM 687 C C . ILE B 1 3 ? -11.109 -6.09 -18.203 1 60.03 3 ILE B C 1
ATOM 689 O O . ILE B 1 3 ? -11.859 -7.043 -18.438 1 60.03 3 ILE B O 1
ATOM 693 N N . SER B 1 4 ? -10.43 -6.371 -17.172 1 71.19 4 SER B N 1
ATOM 694 C CA . SER B 1 4 ? -11.18 -7.059 -16.125 1 71.19 4 SER B CA 1
ATOM 695 C C . SER B 1 4 ? -12.328 -6.203 -15.617 1 71.19 4 SER B C 1
ATOM 697 O O . SER B 1 4 ? -12.258 -4.973 -15.641 1 71.19 4 SER B O 1
ATOM 699 N N . GLY B 1 5 ? -13.539 -6.738 -15.672 1 92.31 5 GLY B N 1
ATOM 700 C CA . GLY B 1 5 ? -14.742 -6.121 -15.133 1 92.31 5 GLY B CA 1
ATOM 701 C C . GLY B 1 5 ? -14.594 -5.691 -13.688 1 92.31 5 GLY B C 1
ATOM 702 O O . GLY B 1 5 ? -13.547 -5.926 -13.07 1 92.31 5 GLY B O 1
ATOM 703 N N . LYS B 1 6 ? -15.539 -4.805 -13.281 1 96.62 6 LYS B N 1
ATOM 704 C CA . LYS B 1 6 ? -15.609 -4.34 -11.898 1 96.62 6 LYS B CA 1
ATOM 705 C C . LYS B 1 6 ? -16.578 -5.191 -11.078 1 96.62 6 LYS B C 1
ATOM 707 O O . LYS B 1 6 ? -17.531 -5.754 -11.625 1 96.62 6 LYS B O 1
ATOM 712 N N . ARG B 1 7 ? -16.25 -5.383 -9.852 1 97.12 7 ARG B N 1
ATOM 713 C CA . ARG B 1 7 ? -17.109 -6.102 -8.914 1 97.12 7 ARG B CA 1
ATOM 714 C C . ARG B 1 7 ? -17.328 -5.293 -7.641 1 97.12 7 ARG B C 1
ATOM 716 O O . ARG B 1 7 ? -16.391 -4.672 -7.125 1 97.12 7 ARG B O 1
ATOM 723 N N . ARG B 1 8 ? -18.562 -5.305 -7.191 1 97.25 8 ARG B N 1
ATOM 724 C CA . ARG B 1 8 ? -18.922 -4.641 -5.941 1 97.25 8 ARG B CA 1
ATOM 725 C C . ARG B 1 8 ? -18.734 -5.57 -4.75 1 97.25 8 ARG B C 1
ATOM 727 O O . ARG B 1 8 ? -19.156 -6.727 -4.781 1 97.25 8 ARG B O 1
ATOM 734 N N . VAL B 1 9 ? -18.062 -5.152 -3.76 1 97.5 9 VAL B N 1
ATOM 735 C CA . VAL B 1 9 ? -17.812 -5.949 -2.561 1 97.5 9 VAL B CA 1
ATOM 736 C C . VAL B 1 9 ? -18.047 -5.094 -1.317 1 97.5 9 VAL B C 1
ATOM 738 O O . VAL B 1 9 ? -17.891 -3.869 -1.362 1 97.5 9 VAL B O 1
ATOM 741 N N . THR B 1 10 ? -18.453 -5.738 -0.247 1 97.69 10 THR B N 1
ATOM 742 C CA . THR B 1 10 ? -18.594 -5.094 1.054 1 97.69 10 THR B CA 1
ATOM 743 C C . THR B 1 10 ? -17.453 -5.488 1.988 1 97.69 10 THR B C 1
ATOM 745 O O . THR B 1 10 ? -17.156 -6.672 2.137 1 97.69 10 THR B O 1
ATOM 748 N N . VAL B 1 11 ? -16.859 -4.449 2.51 1 97.94 11 VAL B N 1
ATOM 749 C CA . VAL B 1 11 ? -15.773 -4.691 3.447 1 97.94 11 VAL B CA 1
ATOM 750 C C . VAL B 1 11 ? -16 -3.889 4.727 1 97.94 11 VAL B C 1
ATOM 752 O O . VAL B 1 11 ? -16.75 -2.912 4.727 1 97.94 11 VAL B O 1
ATOM 755 N N . THR B 1 12 ? -15.438 -4.414 5.793 1 97.69 12 THR B N 1
ATOM 756 C CA . THR B 1 12 ? -15.469 -3.736 7.086 1 97.69 12 THR B CA 1
ATOM 757 C C . THR B 1 12 ? -14.102 -3.146 7.426 1 97.69 12 THR B C 1
ATOM 759 O O . THR B 1 12 ? -13.109 -3.869 7.477 1 97.69 12 THR B O 1
ATOM 762 N N . ILE B 1 13 ? -14.125 -1.822 7.668 1 97.62 13 ILE B N 1
ATOM 763 C CA . ILE B 1 13 ? -12.859 -1.098 7.789 1 97.62 13 ILE B CA 1
ATOM 764 C C . ILE B 1 13 ? -12.867 -0.274 9.078 1 97.62 13 ILE B C 1
ATOM 766 O O . ILE B 1 13 ? -13.914 0.218 9.5 1 97.62 13 ILE B O 1
ATOM 770 N N . ASP B 1 14 ? -11.75 -0.088 9.633 1 97.19 14 ASP B N 1
ATOM 771 C CA . ASP B 1 14 ? -11.594 0.847 10.742 1 97.19 14 ASP B CA 1
ATOM 772 C C . ASP B 1 14 ? -12.141 2.227 10.383 1 97.19 14 ASP B C 1
ATOM 774 O O . ASP B 1 14 ? -11.758 2.799 9.359 1 97.19 14 ASP B O 1
ATOM 778 N N . ALA B 1 15 ? -12.961 2.754 11.266 1 96.62 15 ALA B N 1
ATOM 779 C CA . ALA B 1 15 ? -13.68 3.986 10.961 1 96.62 15 ALA B CA 1
ATOM 780 C C . ALA B 1 15 ? -12.711 5.156 10.797 1 96.62 15 ALA B C 1
ATOM 782 O O . ALA B 1 15 ? -12.898 6.008 9.922 1 96.62 15 ALA B O 1
ATOM 783 N N . ASN B 1 16 ? -11.695 5.184 11.602 1 95.56 16 ASN B N 1
ATOM 784 C CA . ASN B 1 16 ? -10.742 6.285 11.508 1 95.56 16 ASN B CA 1
ATOM 785 C C . ASN B 1 16 ? -9.938 6.227 10.219 1 95.56 16 ASN B C 1
ATOM 787 O O . ASN B 1 16 ? -9.672 7.258 9.594 1 95.56 16 ASN B O 1
ATOM 791 N N . LEU B 1 17 ? -9.586 5.086 9.828 1 95.94 17 LEU B N 1
ATOM 792 C CA . LEU B 1 17 ? -8.875 4.895 8.57 1 95.94 17 LEU B CA 1
ATOM 793 C C . LEU B 1 17 ? -9.742 5.312 7.391 1 95.94 17 LEU B C 1
ATOM 795 O O . LEU B 1 17 ? -9.289 6.035 6.5 1 95.94 17 LEU B O 1
ATOM 799 N N . LEU B 1 18 ? -10.977 4.902 7.492 1 97.12 18 LEU B N 1
ATOM 800 C CA . LEU B 1 18 ? -11.914 5.246 6.426 1 97.12 18 LEU B CA 1
ATOM 801 C C . LEU B 1 18 ? -12.094 6.758 6.328 1 97.12 18 LEU B C 1
ATOM 803 O O . LEU B 1 18 ? -12.125 7.316 5.23 1 97.12 18 LEU B O 1
ATOM 807 N N . ASN B 1 19 ? -12.188 7.422 7.473 1 95.31 19 ASN B N 1
ATOM 808 C CA . ASN B 1 19 ? -12.305 8.875 7.5 1 95.31 19 ASN B CA 1
ATOM 809 C C . ASN B 1 19 ? -11.102 9.539 6.836 1 95.31 19 ASN B C 1
ATOM 811 O O . ASN B 1 19 ? -11.258 10.5 6.074 1 95.31 19 ASN B O 1
ATOM 815 N N . ALA B 1 20 ? -10 9 7.133 1 93.69 20 ALA B N 1
ATOM 816 C CA . ALA B 1 20 ? -8.773 9.555 6.555 1 93.69 20 ALA B CA 1
ATOM 817 C C . ALA B 1 20 ? -8.758 9.391 5.039 1 93.69 20 ALA B C 1
ATOM 819 O O . ALA B 1 20 ? -8.352 10.305 4.312 1 93.69 20 ALA B O 1
ATOM 820 N N . ILE B 1 21 ? -9.227 8.289 4.516 1 96.75 21 ILE B N 1
ATOM 821 C CA . ILE B 1 21 ? -9.273 8 3.086 1 96.75 21 ILE B CA 1
ATOM 822 C C . ILE B 1 21 ? -10.25 8.953 2.398 1 96.75 21 ILE B C 1
ATOM 824 O O . ILE B 1 21 ? -9.93 9.539 1.361 1 96.75 21 ILE B O 1
ATOM 828 N N . ASP B 1 22 ? -11.328 9.188 3.08 1 96.19 22 ASP B N 1
ATOM 829 C CA . ASP B 1 22 ? -12.367 10.047 2.516 1 96.19 22 ASP B CA 1
ATOM 830 C C . ASP B 1 22 ? -11.914 11.508 2.477 1 96.19 22 ASP B C 1
ATOM 832 O O . ASP B 1 22 ? -12.352 12.273 1.623 1 96.19 22 ASP B O 1
ATOM 836 N N . GLN B 1 23 ? -11.062 11.82 3.387 1 93.25 23 GLN B N 1
ATOM 837 C CA . GLN B 1 23 ? -10.516 13.172 3.414 1 93.25 23 GLN B CA 1
ATOM 838 C C . GLN B 1 23 ? -9.469 13.359 2.314 1 93.25 23 GLN B C 1
ATOM 840 O O . GLN B 1 23 ? -9.312 14.469 1.79 1 93.25 23 GLN B O 1
ATOM 845 N N . ALA B 1 24 ? -8.891 12.25 1.973 1 90.19 24 ALA B N 1
ATOM 846 C CA . ALA B 1 24 ? -7.766 12.336 1.046 1 90.19 24 ALA B CA 1
ATOM 847 C C . ALA B 1 24 ? -8.242 12.234 -0.402 1 90.19 24 ALA B C 1
ATOM 849 O O . ALA B 1 24 ? -7.527 12.641 -1.322 1 90.19 24 ALA B O 1
ATOM 850 N N . SER B 1 25 ? -9.391 11.68 -0.588 1 92.19 25 SER B N 1
ATOM 851 C CA . SER B 1 25 ? -9.875 11.469 -1.95 1 92.19 25 SER B CA 1
ATOM 852 C C . SER B 1 25 ? -11.398 11.414 -2 1 92.19 25 SER B C 1
ATOM 854 O O . SER B 1 25 ? -12.031 10.93 -1.062 1 92.19 25 SER B O 1
ATOM 856 N N . ASP B 1 26 ? -11.938 11.812 -3.154 1 94.94 26 ASP B N 1
ATOM 857 C CA . ASP B 1 26 ? -13.383 11.758 -3.381 1 94.94 26 ASP B CA 1
ATOM 858 C C . ASP B 1 26 ? -13.789 10.422 -3.99 1 94.94 26 ASP B C 1
ATOM 860 O O . ASP B 1 26 ? -14.977 10.156 -4.184 1 94.94 26 ASP B O 1
ATOM 864 N N . ASN B 1 27 ? -12.836 9.609 -4.258 1 96.69 27 ASN B N 1
ATOM 865 C CA . ASN B 1 27 ? -13.102 8.328 -4.902 1 96.69 27 ASN B CA 1
ATOM 866 C C . ASN B 1 27 ? -12.508 7.168 -4.109 1 96.69 27 ASN B C 1
ATOM 868 O O . ASN B 1 27 ? -11.398 6.711 -4.398 1 96.69 27 ASN B O 1
ATOM 872 N N . ARG B 1 28 ? -13.305 6.789 -3.234 1 96.31 28 ARG B N 1
ATOM 873 C CA . ARG B 1 28 ? -12.891 5.762 -2.283 1 96.31 28 ARG B CA 1
ATOM 874 C C . ARG B 1 28 ? -12.516 4.473 -3 1 96.31 28 ARG B C 1
ATOM 876 O O . ARG B 1 28 ? -11.492 3.855 -2.684 1 96.31 28 ARG B O 1
ATOM 883 N N . SER B 1 29 ? -13.328 4.051 -3.941 1 97.44 29 SER B N 1
ATOM 884 C CA . SER B 1 29 ? -13.078 2.807 -4.66 1 97.44 29 SER B CA 1
ATOM 885 C C . SER B 1 29 ? -11.75 2.854 -5.402 1 97.44 29 SER B C 1
ATOM 887 O O . SER B 1 29 ? -11 1.87 -5.418 1 97.44 29 SER B O 1
ATOM 889 N N . ALA B 1 30 ? -11.5 3.988 -5.934 1 97.06 30 ALA B N 1
ATOM 890 C CA . ALA B 1 30 ? -10.227 4.148 -6.637 1 97.06 30 ALA B CA 1
ATOM 891 C C . ALA B 1 30 ? -9.055 4.062 -5.668 1 97.06 30 ALA B C 1
ATOM 893 O O . ALA B 1 30 ? -8.016 3.473 -5.984 1 97.06 30 ALA B O 1
ATOM 894 N N . VAL B 1 31 ? -9.172 4.59 -4.492 1 97.5 31 VAL B N 1
ATOM 895 C CA . VAL B 1 31 ? -8.117 4.559 -3.482 1 97.5 31 VAL B CA 1
ATOM 896 C C . VAL B 1 31 ? -7.898 3.125 -3.008 1 97.5 31 VAL B C 1
ATOM 898 O O . VAL B 1 31 ? -6.758 2.668 -2.896 1 97.5 31 VAL B O 1
ATOM 901 N N . VAL B 1 32 ? -8.977 2.418 -2.795 1 98.44 32 VAL B N 1
ATOM 902 C CA . VAL B 1 32 ? -8.875 1.036 -2.334 1 98.44 32 VAL B CA 1
ATOM 903 C C . VAL B 1 32 ? -8.164 0.191 -3.389 1 98.44 32 VAL B C 1
ATOM 905 O O . VAL B 1 32 ? -7.281 -0.606 -3.062 1 98.44 32 VAL B O 1
ATOM 908 N N . GLU B 1 33 ? -8.461 0.399 -4.652 1 98.19 33 GLU B N 1
ATOM 909 C CA . GLU B 1 33 ? -7.793 -0.357 -5.707 1 98.19 33 GLU B CA 1
ATOM 910 C C . GLU B 1 33 ? -6.301 -0.034 -5.762 1 98.19 33 GLU B C 1
ATOM 912 O O . GLU B 1 33 ? -5.469 -0.935 -5.883 1 98.19 33 GLU B O 1
ATOM 917 N N . ALA B 1 34 ? -6.027 1.22 -5.641 1 97.62 34 ALA B N 1
ATOM 918 C CA . ALA B 1 34 ? -4.621 1.622 -5.641 1 97.62 34 ALA B CA 1
ATOM 919 C C . ALA B 1 34 ? -3.877 1.018 -4.457 1 97.62 34 ALA B C 1
ATOM 921 O O . ALA B 1 34 ? -2.744 0.552 -4.598 1 97.62 34 ALA B O 1
ATOM 922 N N . ALA B 1 35 ? -4.5 1.046 -3.34 1 98.44 35 ALA B N 1
ATOM 923 C CA . ALA B 1 35 ? -3.918 0.485 -2.125 1 98.44 35 ALA B CA 1
ATOM 924 C C . ALA B 1 35 ? -3.674 -1.014 -2.275 1 98.44 35 ALA B C 1
ATOM 926 O O . ALA B 1 35 ? -2.621 -1.521 -1.879 1 98.44 35 ALA B O 1
ATOM 927 N N . LEU B 1 36 ? -4.617 -1.689 -2.854 1 98.5 36 LEU B N 1
ATOM 928 C CA . LEU B 1 36 ? -4.496 -3.133 -3.027 1 98.5 36 LEU B CA 1
ATOM 929 C C . LEU B 1 36 ? -3.379 -3.467 -4.012 1 98.5 36 LEU B C 1
ATOM 931 O O . LEU B 1 36 ? -2.67 -4.461 -3.84 1 98.5 36 LEU B O 1
ATOM 935 N N . ARG B 1 37 ? -3.223 -2.633 -5.016 1 97.88 37 ARG B N 1
ATOM 936 C CA . ARG B 1 37 ? -2.125 -2.85 -5.953 1 97.88 37 ARG B CA 1
ATOM 937 C C . ARG B 1 37 ? -0.776 -2.668 -5.266 1 97.88 37 ARG B C 1
ATOM 939 O O . ARG B 1 37 ? 0.162 -3.428 -5.52 1 97.88 37 ARG B O 1
ATOM 946 N N . LEU B 1 38 ? -0.698 -1.701 -4.371 1 96.5 38 LEU B N 1
ATOM 947 C CA . LEU B 1 38 ? 0.507 -1.49 -3.576 1 96.5 38 LEU B CA 1
ATOM 948 C C . LEU B 1 38 ? 0.783 -2.691 -2.678 1 96.5 38 LEU B C 1
ATOM 950 O O . LEU B 1 38 ? 1.924 -3.146 -2.574 1 96.5 38 LEU B O 1
ATOM 954 N N . TRP B 1 39 ? -0.209 -3.143 -2.082 1 96.88 39 TRP B N 1
ATOM 955 C CA . TRP B 1 39 ? -0.106 -4.301 -1.2 1 96.88 39 TRP B CA 1
ATOM 956 C C . TRP B 1 39 ? 0.358 -5.531 -1.97 1 96.88 39 TRP B C 1
ATOM 958 O O . TRP B 1 39 ? 1.247 -6.258 -1.516 1 96.88 39 TRP B O 1
ATOM 968 N N . GLN B 1 40 ? -0.221 -5.781 -3.143 1 95.44 40 GLN B N 1
ATOM 969 C CA . GLN B 1 40 ? 0.191 -6.914 -3.967 1 95.44 40 GLN B CA 1
ATOM 970 C C . GLN B 1 40 ? 1.672 -6.824 -4.324 1 95.44 40 GLN B C 1
ATOM 972 O O . GLN B 1 40 ? 2.391 -7.824 -4.262 1 95.44 40 GLN B O 1
ATOM 977 N N . ALA B 1 41 ? 2.037 -5.633 -4.66 1 93.62 41 ALA B N 1
ATOM 978 C CA . ALA B 1 41 ? 3.441 -5.422 -4.996 1 93.62 41 ALA B CA 1
ATOM 979 C C . ALA B 1 41 ? 4.344 -5.734 -3.809 1 93.62 41 ALA B C 1
ATOM 981 O O . ALA B 1 41 ? 5.402 -6.348 -3.969 1 93.62 41 ALA B O 1
ATOM 982 N N . THR B 1 42 ? 3.928 -5.344 -2.629 1 93.75 42 THR B N 1
ATOM 983 C CA . THR B 1 42 ? 4.715 -5.582 -1.424 1 93.75 42 THR B CA 1
ATOM 984 C C . THR B 1 42 ? 4.809 -7.074 -1.126 1 93.75 42 THR B C 1
ATOM 986 O O . THR B 1 42 ? 5.836 -7.555 -0.641 1 93.75 42 THR B O 1
ATOM 989 N N . GLN B 1 43 ? 3.697 -7.793 -1.436 1 92 43 GLN B N 1
ATOM 990 C CA . GLN B 1 43 ? 3.703 -9.242 -1.227 1 92 43 GLN B CA 1
ATOM 991 C C . GLN B 1 43 ? 4.723 -9.922 -2.133 1 92 43 GLN B C 1
ATOM 993 O O . GLN B 1 43 ? 5.426 -10.836 -1.705 1 92 43 GLN B O 1
ATOM 998 N N . VAL B 1 44 ? 4.852 -9.445 -3.332 1 91.19 44 VAL B N 1
ATOM 999 C CA . VAL B 1 44 ? 5.816 -9.984 -4.281 1 91.19 44 VAL B CA 1
ATOM 1000 C C . VAL B 1 44 ? 7.234 -9.695 -3.803 1 91.19 44 VAL B C 1
ATOM 1002 O O . VAL B 1 44 ? 8.094 -10.578 -3.811 1 91.19 44 VAL B O 1
ATOM 1005 N N . GLU B 1 45 ? 7.453 -8.531 -3.387 1 89 45 GLU B N 1
ATOM 1006 C CA . GLU B 1 45 ? 8.758 -8.141 -2.875 1 89 45 GLU B CA 1
ATOM 1007 C C . GLU B 1 45 ? 9.164 -8.992 -1.675 1 89 45 GLU B C 1
ATOM 1009 O O . GLU B 1 45 ? 10.312 -9.422 -1.568 1 89 45 GLU B O 1
ATOM 1014 N N . LYS B 1 46 ? 8.234 -9.18 -0.803 1 91.62 46 LYS B N 1
ATOM 1015 C CA . LYS B 1 46 ? 8.5 -9.977 0.387 1 91.62 46 LYS B CA 1
ATOM 1016 C C . LYS B 1 46 ? 8.867 -11.414 0.013 1 91.62 46 LYS B C 1
ATOM 1018 O O . LYS B 1 46 ? 9.789 -11.992 0.593 1 91.62 46 LYS B O 1
ATOM 1023 N N . GLN B 1 47 ? 8.172 -11.953 -0.909 1 89.5 47 GLN B N 1
ATOM 1024 C CA . GLN B 1 47 ? 8.453 -13.312 -1.36 1 89.5 47 GLN B CA 1
ATOM 1025 C C . GLN B 1 47 ? 9.852 -13.406 -1.974 1 89.5 47 GLN B C 1
ATOM 1027 O O . GLN B 1 47 ? 10.586 -14.359 -1.714 1 89.5 47 GLN B O 1
ATOM 1032 N N . LEU B 1 48 ? 10.234 -12.414 -2.762 1 86.81 48 LEU B N 1
ATOM 1033 C CA . LEU B 1 48 ? 11.547 -12.391 -3.398 1 86.81 48 LEU B CA 1
ATOM 1034 C C . LEU B 1 48 ? 12.656 -12.273 -2.357 1 86.81 48 LEU B C 1
ATOM 1036 O O . LEU B 1 48 ? 13.656 -12.984 -2.434 1 86.81 48 LEU B O 1
ATOM 1040 N N . THR B 1 49 ? 12.43 -11.406 -1.408 1 87.31 49 THR B N 1
ATOM 1041 C CA . THR B 1 49 ? 13.406 -11.195 -0.344 1 87.31 49 THR B CA 1
ATOM 1042 C C . THR B 1 49 ? 13.594 -12.469 0.477 1 87.31 49 THR B C 1
ATOM 1044 O O . THR B 1 49 ? 14.727 -12.844 0.791 1 87.31 49 THR B O 1
ATOM 1047 N N . GLN B 1 50 ? 12.516 -13.102 0.765 1 87 50 GLN B N 1
ATOM 1048 C CA . GLN B 1 50 ? 12.578 -14.352 1.514 1 87 50 GLN B CA 1
ATOM 1049 C C . GLN B 1 50 ? 13.32 -15.43 0.727 1 87 50 GLN B C 1
ATOM 1051 O O . GLN B 1 50 ? 14.07 -16.219 1.302 1 87 50 GLN B O 1
ATOM 1056 N N . PHE B 1 51 ? 13.07 -15.438 -0.6 1 85.19 51 PHE B N 1
ATOM 1057 C CA . PHE B 1 51 ? 13.758 -16.375 -1.474 1 85.19 51 PHE B CA 1
ATOM 1058 C C . PHE B 1 51 ? 15.266 -16.188 -1.4 1 85.19 51 PHE B C 1
ATOM 1060 O O . PHE B 1 51 ? 16.016 -17.141 -1.181 1 85.19 51 PHE B O 1
ATOM 1067 N N . TYR B 1 52 ? 15.766 -14.953 -1.413 1 83.75 52 TYR B N 1
ATOM 1068 C CA . TYR B 1 52 ? 17.188 -14.633 -1.404 1 83.75 52 TYR B CA 1
ATOM 1069 C C . TYR B 1 52 ? 17.797 -14.891 -0.032 1 83.75 52 TYR B C 1
ATOM 1071 O O . TYR B 1 52 ? 18.922 -15.367 0.071 1 83.75 52 TYR B O 1
ATOM 1079 N N . GLN B 1 53 ? 17.062 -14.578 0.951 1 83 53 GLN B N 1
ATOM 1080 C CA . GLN B 1 53 ? 17.562 -14.742 2.314 1 83 53 GLN B CA 1
ATOM 1081 C C . GLN B 1 53 ? 17.688 -16.219 2.676 1 83 53 GLN B C 1
ATOM 1083 O O . GLN B 1 53 ? 18.531 -16.594 3.48 1 83 53 GLN B O 1
ATOM 1088 N N . ASN B 1 54 ? 16.734 -16.922 2.141 1 82.25 54 ASN B N 1
ATOM 1089 C CA . ASN B 1 54 ? 16.766 -18.344 2.43 1 82.25 54 ASN B CA 1
ATOM 1090 C C . ASN B 1 54 ? 17.75 -19.094 1.535 1 82.25 54 ASN B C 1
ATOM 1092 O O . ASN B 1 54 ? 18.047 -20.266 1.769 1 82.25 54 ASN B O 1
ATOM 1096 N N . ARG B 1 55 ? 18 -18.469 0.503 1 74.5 55 ARG B N 1
ATOM 1097 C CA . ARG B 1 55 ? 19.031 -19.078 -0.339 1 74.5 55 ARG B CA 1
ATOM 1098 C C . ARG B 1 55 ? 20.375 -19.094 0.367 1 74.5 55 ARG B C 1
ATOM 1100 O O . ARG B 1 55 ? 20.797 -18.094 0.945 1 74.5 55 ARG B O 1
ATOM 1107 N N . SER B 1 56 ? 20.844 -20.156 0.878 1 67.5 56 SER B N 1
ATOM 1108 C CA . SER B 1 56 ? 22.094 -20.438 1.565 1 67.5 56 SER B CA 1
ATOM 1109 C C . SER B 1 56 ? 23.266 -19.75 0.87 1 67.5 56 SER B C 1
ATOM 1111 O O . SER B 1 56 ? 23.25 -19.562 -0.347 1 67.5 56 SER B O 1
ATOM 1113 N N . PRO B 1 57 ? 24.156 -19.094 1.739 1 63 57 PRO B N 1
ATOM 1114 C CA . PRO B 1 57 ? 25.406 -18.625 1.122 1 63 57 PRO B CA 1
ATOM 1115 C C . PRO B 1 57 ? 25.969 -19.609 0.102 1 63 57 PRO B C 1
ATOM 1117 O O . PRO B 1 57 ? 26.516 -19.203 -0.927 1 63 57 PRO B O 1
ATOM 1120 N N . ALA B 1 58 ? 25.766 -20.797 0.401 1 61.78 58 ALA B N 1
ATOM 1121 C CA . ALA B 1 58 ? 26.297 -21.844 -0.467 1 61.78 58 ALA B CA 1
ATOM 1122 C C . ALA B 1 58 ? 25.547 -21.906 -1.789 1 61.78 58 ALA B C 1
ATOM 1124 O O . ALA B 1 58 ? 26.141 -22.094 -2.85 1 61.78 58 ALA B O 1
ATOM 1125 N N . ASP B 1 59 ? 24.312 -21.625 -1.656 1 63.22 59 ASP B N 1
ATOM 1126 C CA . ASP B 1 59 ? 23.484 -21.672 -2.867 1 63.22 59 ASP B CA 1
ATOM 1127 C C . ASP B 1 59 ? 23.75 -20.453 -3.744 1 63.22 59 ASP B C 1
ATOM 1129 O O . ASP B 1 59 ? 23.75 -20.547 -4.973 1 63.22 59 ASP B O 1
ATOM 1133 N N . ARG B 1 60 ? 23.859 -19.484 -3.062 1 65 60 ARG B N 1
ATOM 1134 C CA . ARG B 1 60 ? 24.219 -18.281 -3.785 1 65 60 ARG B CA 1
ATOM 1135 C C . ARG B 1 60 ? 25.578 -18.422 -4.465 1 65 60 ARG B C 1
ATOM 1137 O O . ARG B 1 60 ? 25.75 -18 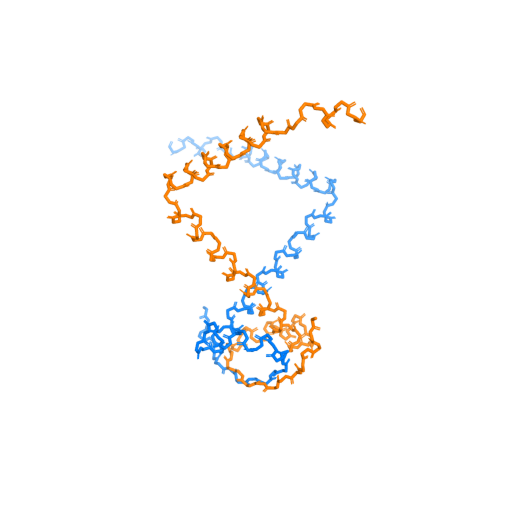-5.609 1 65 60 ARG B O 1
ATOM 1144 N N . ASP B 1 61 ? 26.406 -19.078 -3.645 1 65.12 61 ASP B N 1
ATOM 1145 C CA . ASP B 1 61 ? 27.75 -19.344 -4.18 1 65.12 61 ASP B CA 1
ATOM 1146 C C . ASP B 1 61 ? 27.688 -20.297 -5.371 1 65.12 61 ASP B C 1
ATOM 1148 O O . ASP B 1 61 ? 28.375 -20.094 -6.371 1 65.12 61 ASP B O 1
ATOM 1152 N N . THR B 1 62 ? 26.828 -21.203 -5.242 1 64.31 62 THR B N 1
ATOM 1153 C CA . THR B 1 62 ? 26.719 -22.188 -6.312 1 64.31 62 THR B CA 1
ATOM 1154 C C . THR B 1 62 ? 26.078 -21.562 -7.551 1 64.31 62 THR B C 1
ATOM 1156 O O . THR B 1 62 ? 26.5 -21.844 -8.68 1 64.31 62 THR B O 1
ATOM 1159 N N . GLU B 1 63 ? 25.219 -20.688 -7.332 1 65.75 63 GLU B N 1
ATOM 1160 C CA . GLU B 1 63 ? 24.562 -20.031 -8.453 1 65.75 63 GLU B CA 1
ATOM 1161 C C . GLU B 1 63 ? 25.5 -19.062 -9.164 1 65.75 63 GLU B C 1
ATOM 1163 O O . GLU B 1 63 ? 25.516 -18.984 -10.391 1 65.75 63 GLU B O 1
ATOM 1168 N N . VAL B 1 64 ? 26.156 -18.438 -8.266 1 65.06 64 VAL B N 1
ATOM 1169 C CA . VAL B 1 64 ? 27.141 -17.531 -8.836 1 65.06 64 VAL B CA 1
ATOM 1170 C C . VAL B 1 64 ? 28.219 -18.344 -9.562 1 65.06 64 VAL B C 1
ATOM 1172 O O . VAL B 1 64 ? 28.609 -18 -10.68 1 65.06 64 VAL B O 1
ATOM 1175 N N . GLU B 1 65 ? 28.531 -19.422 -8.906 1 63.97 65 GLU B N 1
ATOM 1176 C CA . GLU B 1 65 ? 29.531 -20.297 -9.523 1 63.97 65 GLU B CA 1
ATOM 1177 C C . GLU B 1 65 ? 28.969 -20.938 -10.789 1 63.97 65 GLU B C 1
ATOM 1179 O O . GLU B 1 65 ? 29.688 -21.031 -11.797 1 63.97 65 GLU B O 1
ATOM 1184 N N . TRP B 1 66 ? 27.812 -21.344 -10.781 1 72.31 66 TRP B N 1
ATOM 1185 C CA . TRP B 1 66 ? 27.172 -21.953 -11.945 1 72.31 66 TRP B CA 1
ATOM 1186 C C . TRP B 1 66 ? 27 -20.953 -13.07 1 72.31 66 TRP B C 1
ATOM 1188 O O . TRP B 1 66 ? 27.281 -21.25 -14.234 1 72.31 66 TRP B O 1
ATOM 1198 N N . ALA B 1 67 ? 26.688 -19.812 -12.68 1 71.69 67 ALA B N 1
ATOM 1199 C CA . ALA B 1 67 ? 26.547 -18.75 -13.664 1 71.69 67 ALA B CA 1
ATOM 1200 C C . ALA B 1 67 ? 27.891 -18.391 -14.281 1 71.69 67 ALA B C 1
ATOM 1202 O O . ALA B 1 67 ? 28 -18.203 -15.5 1 71.69 67 ALA B O 1
ATOM 1203 N N . GLN B 1 68 ? 28.844 -18.344 -13.414 1 65 68 GLN B N 1
ATOM 1204 C CA . GLN B 1 68 ? 30.188 -18.062 -13.891 1 65 68 GLN B CA 1
ATOM 1205 C C . GLN B 1 68 ? 30.719 -19.188 -14.781 1 65 68 GLN B C 1
ATOM 1207 O O . GLN B 1 68 ? 31.297 -18.922 -15.836 1 65 68 GLN B O 1
ATOM 1212 N N . ALA B 1 69 ? 30.469 -20.312 -14.461 1 68.88 69 ALA B N 1
ATOM 1213 C CA . ALA B 1 69 ? 30.938 -21.469 -15.219 1 68.88 69 ALA B CA 1
ATOM 1214 C C . ALA B 1 69 ? 30.203 -21.562 -16.562 1 68.88 69 ALA B C 1
ATOM 1216 O O . ALA B 1 69 ? 30.812 -21.875 -17.578 1 68.88 69 ALA B O 1
ATOM 1217 N N . THR B 1 70 ? 28.984 -21.266 -16.578 1 74.69 70 THR B N 1
ATOM 1218 C CA . THR B 1 70 ? 28.188 -21.312 -17.797 1 74.69 70 THR B CA 1
ATOM 1219 C C . THR B 1 70 ? 28.594 -20.203 -18.766 1 74.69 70 THR B C 1
ATOM 1221 O O . THR B 1 70 ? 28.703 -20.438 -19.969 1 74.69 70 THR B O 1
ATOM 1224 N N . GLN B 1 71 ? 28.828 -19.125 -18.172 1 66.19 71 GLN B N 1
ATOM 1225 C CA . GLN B 1 71 ? 29.297 -18 -18.984 1 66.19 71 GLN B CA 1
ATOM 1226 C C . GLN B 1 71 ? 30.672 -18.297 -19.578 1 66.19 71 GLN B C 1
ATOM 1228 O O . GLN B 1 71 ? 30.922 -18.031 -20.75 1 66.19 71 GLN B O 1
ATOM 1233 N N . GLN B 1 72 ? 31.562 -18.859 -18.797 1 66.06 72 GLN B N 1
ATOM 1234 C CA . GLN B 1 72 ? 32.906 -19.203 -19.266 1 66.06 72 GLN B CA 1
ATOM 1235 C C . GLN B 1 72 ? 32.844 -20.281 -20.344 1 66.06 72 GLN B C 1
ATOM 1237 O O . GLN B 1 72 ? 33.562 -20.219 -21.328 1 66.06 72 GLN B O 1
ATOM 1242 N N . SER B 1 73 ? 31.984 -21.188 -20.219 1 66.5 73 SER B N 1
ATOM 1243 C CA . SER B 1 73 ? 31.844 -22.25 -21.203 1 66.5 73 SER B CA 1
ATOM 1244 C C . SER B 1 73 ? 31.219 -21.734 -22.5 1 66.5 73 SER B C 1
ATOM 1246 O O . SER B 1 73 ? 31.578 -22.156 -23.594 1 66.5 73 SER B O 1
ATOM 1248 N N . ALA B 1 74 ? 30.344 -20.859 -22.375 1 74.5 74 ALA B N 1
ATOM 1249 C CA . ALA B 1 74 ? 29.734 -20.234 -23.547 1 74.5 74 ALA B CA 1
ATOM 1250 C C . ALA B 1 74 ? 30.766 -19.391 -24.312 1 74.5 74 ALA B C 1
ATOM 1252 O O . ALA B 1 74 ? 30.812 -19.422 -25.547 1 74.5 74 ALA B O 1
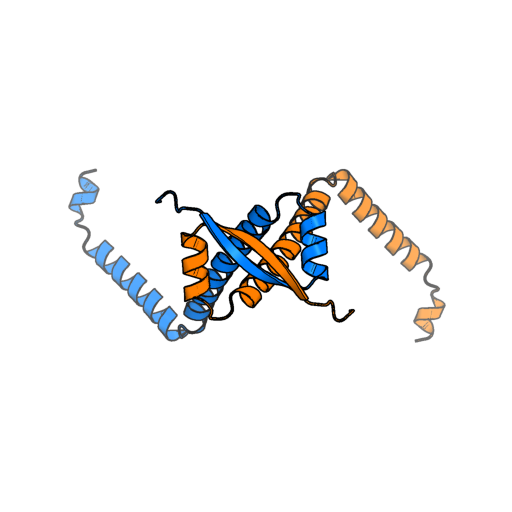ATOM 1253 N N . ILE B 1 75 ? 31.5 -18.641 -23.531 1 63.75 75 ILE B N 1
ATOM 1254 C CA . ILE B 1 75 ? 32.562 -17.844 -24.141 1 63.75 75 ILE B CA 1
ATOM 1255 C C . ILE B 1 75 ? 33.594 -18.766 -24.797 1 63.75 75 ILE B C 1
ATOM 1257 O O . ILE B 1 75 ? 34.031 -18.5 -25.906 1 63.75 75 ILE B O 1
ATOM 1261 N N . ALA B 1 76 ? 33.812 -19.906 -24.25 1 68.5 76 ALA B N 1
ATOM 1262 C CA . ALA B 1 76 ? 34.812 -20.859 -24.75 1 68.5 76 ALA B CA 1
ATOM 1263 C C . ALA B 1 76 ? 34.281 -21.578 -26 1 68.5 76 ALA B C 1
ATOM 1265 O O . ALA B 1 76 ? 35.094 -21.984 -26.844 1 68.5 76 ALA B O 1
ATOM 1266 N N . SER B 1 77 ? 33.031 -21.609 -26.125 1 65.12 77 SER B N 1
ATOM 1267 C CA . SER B 1 77 ? 32.438 -22.297 -27.266 1 65.12 77 SER B CA 1
ATOM 1268 C C . SER B 1 77 ? 32.094 -21.328 -28.391 1 65.12 77 SER B C 1
ATOM 1270 O O . SER B 1 77 ? 31.719 -21.75 -29.484 1 65.12 77 SER B O 1
ATOM 1272 N N . TRP B 1 78 ? 32.031 -20.078 -28.031 1 62 78 TRP B N 1
ATOM 1273 C CA . TRP B 1 78 ? 31.766 -19.062 -29.047 1 62 78 TRP B CA 1
ATOM 1274 C C . TRP B 1 78 ? 32.781 -19.156 -30.188 1 62 78 TRP B C 1
ATOM 1276 O O . TRP B 1 78 ? 33.969 -19.125 -29.969 1 62 78 TRP B O 1
ATOM 1286 N N . PRO B 1 79 ? 32.375 -19.672 -31.391 1 63.56 79 PRO B N 1
ATOM 1287 C CA . PRO B 1 79 ? 33.281 -19.844 -32.531 1 63.56 79 PRO B CA 1
ATOM 1288 C C . PRO B 1 79 ? 34.094 -18.578 -32.844 1 63.56 79 PRO B C 1
ATOM 1290 O O . PRO B 1 79 ? 33.562 -17.469 -32.75 1 63.56 79 PRO B O 1
ATOM 1293 N N . GLU B 1 80 ? 35.469 -18.594 -32.656 1 58.66 80 GLU B N 1
ATOM 1294 C CA . GLU B 1 80 ? 36.375 -17.516 -33.031 1 58.66 80 GLU B CA 1
ATOM 1295 C C . GLU B 1 80 ? 35.969 -16.891 -34.375 1 58.66 80 GLU B C 1
ATOM 1297 O O . GLU B 1 80 ? 36.156 -15.695 -34.562 1 58.66 80 GLU B O 1
ATOM 1302 N N . ASP B 1 81 ? 35.438 -17.688 -35.25 1 55.34 81 ASP B N 1
ATOM 1303 C CA . ASP B 1 81 ? 35.125 -17.188 -36.594 1 55.34 81 ASP B CA 1
ATOM 1304 C C . ASP B 1 81 ? 33.969 -16.188 -36.562 1 55.34 81 ASP B C 1
ATOM 1306 O O . ASP B 1 81 ? 33.812 -15.391 -37.5 1 55.34 81 ASP B O 1
ATOM 1310 N N . THR B 1 82 ? 33.094 -16.281 -35.562 1 56.53 82 THR B N 1
ATOM 1311 C CA . THR B 1 82 ? 31.938 -15.391 -35.625 1 56.53 82 THR B CA 1
ATOM 1312 C C . THR B 1 82 ? 32.31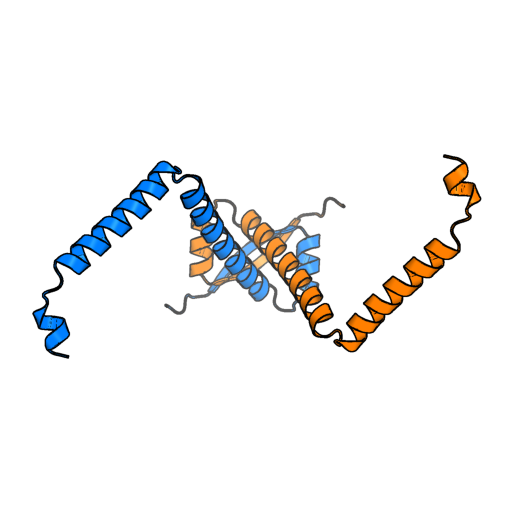2 -13.977 -35.188 1 56.53 82 THR B C 1
ATOM 1314 O O . THR B 1 82 ? 31.594 -13.023 -35.5 1 56.53 82 THR B O 1
ATOM 1317 N N . MET B 1 83 ? 33.188 -13.812 -34.312 1 50.75 83 MET B N 1
ATOM 1318 C CA . MET B 1 83 ? 33.625 -12.438 -34.062 1 50.75 83 MET B CA 1
ATOM 1319 C C . MET B 1 83 ? 34.438 -11.898 -35.219 1 50.75 83 MET B C 1
ATOM 1321 O O . MET B 1 83 ? 34.688 -10.695 -35.312 1 50.75 83 MET B O 1
ATOM 1325 N N . SER B 1 84 ? 35.094 -12.758 -35.906 1 49.84 84 SER B N 1
ATOM 1326 C CA . SER B 1 84 ? 35.875 -12.266 -37.031 1 49.84 84 SER B CA 1
ATOM 1327 C C . SER B 1 84 ? 34.938 -11.82 -38.156 1 49.84 84 SER B C 1
ATOM 1329 O O . SER B 1 84 ? 35.406 -11.234 -39.156 1 49.84 84 SER B O 1
ATOM 1331 N N . SER B 1 85 ? 33.688 -12.398 -38.125 1 50.28 85 SER B N 1
ATOM 1332 C CA . SER B 1 85 ? 32.938 -11.945 -39.281 1 50.28 85 SER B CA 1
ATOM 1333 C C . SER B 1 85 ? 32.312 -10.586 -39.062 1 50.28 85 SER B C 1
ATOM 1335 O O . SER B 1 85 ? 31.609 -10.062 -39.938 1 50.28 85 SER B O 1
ATOM 1337 N N . LEU B 1 86 ? 32.406 -10.039 -37.812 1 39.25 86 LEU B N 1
ATOM 1338 C CA . LEU B 1 86 ? 31.969 -8.648 -37.844 1 39.25 86 LEU B CA 1
ATOM 1339 C C . LEU B 1 86 ? 33.125 -7.727 -38.25 1 39.25 86 LEU B C 1
ATOM 1341 O O . LEU B 1 86 ? 34.281 -8 -37.938 1 39.25 86 LEU B O 1
#

pLDDT: mean 80.81, std 17.0, range [38.62, 98.5]

Solvent-accessible surface area (backbone atoms only — not comparable to full-atom values): 9610 Å² total; per-residue (Å²): 130,75,85,57,54,74,38,79,47,76,38,54,34,48,40,59,60,50,51,52,48,56,72,73,36,97,47,58,37,60,50,52,48,52,10,45,52,52,40,52,52,49,53,52,51,51,54,52,51,52,53,59,69,64,42,44,75,64,48,50,48,45,48,50,46,49,49,50,50,50,51,51,50,48,60,70,61,49,61,72,65,64,66,64,69,101,131,74,84,56,54,74,38,78,46,76,37,53,34,47,40,60,59,50,52,53,49,55,73,72,36,96,47,60,38,60,51,52,46,53,11,44,51,53,41,52,51,50,52,51,50,50,52,51,50,50,52,59,69,63,42,44,73,64,48,51,47,46,47,50,47,50,50,50,50,50,51,52,50,49,60,69,61,52,59,73,65,62,66,64,70,102

Radius of gyration: 27.6 Å; Cα contacts (8 Å, |Δi|>4): 111; chains: 2; bounding box: 56×54×77 Å

Secondary structure (DSSP, 8-state):
---PPEEEEEEEEEHHHHHHHHHH-S-HHHHHHHHHHHHHHHHHHHHHHHHHHHS-HHHHHHHHHHHHHHHHHHHHHS-HHHHS--/---PPEEEEEEEEEHHHHHHHHHH-S-HHHHHHHHHHHHHHHHHHHHHHHHHHHS-HHHHHHHHHHHHHHHHHHHHHS-HHHHS--

Sequence (172 aa):
MGISGKRRVTVTIDANLLNAIDQASDNRSAVVEAALRLWQATQVEKQLTQFYQNRSPADRDTEVEWAQATQQSAIASWPEDTMSSLMGISGKRRVTVTIDANLLNAIDQASDNRSAVVEAALRLWQATQVEKQLTQFYQNRSPADRDTEVEWAQATQQSAIASWPEDTMSSL

Foldseek 3Di:
DPPDDDDDDDDDDDPVVQVVCVVVDVDNVVVVVVVVVVVVVVVVVVVVVVVV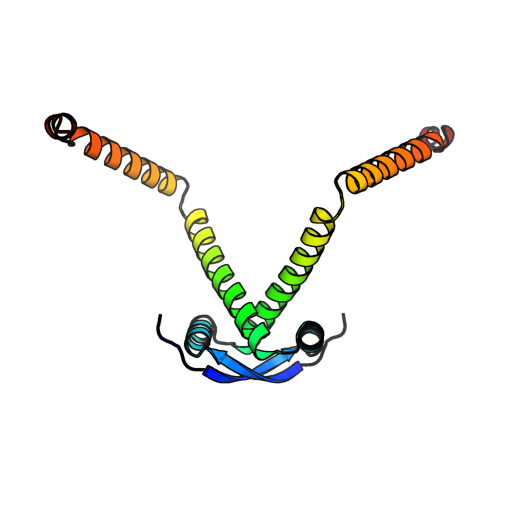VPQPPVNVVVVVVVVVVVVVVCVVPPPPVVVVVD/DDPDDDDDDDDDDDPVVQVVCVVVDVDNVVVVVVVVVVVVVVVVVVVVVCVVVPQDPVNVVVVVVVVVVVVVVCVVPPPPVVVVVD

Organism: NCBI:txid1188229

Nearest PDB structures (foldseek):
  5x11-assembly4_H  TM=3.223E-01  e=9.554E+00  Bacillus spizizenii str. W23